Protein AF-A0A939SA54-F1 (afdb_monomer_lite)

InterPro domains:
  IPR012337 Ribonuclease H-like superfamily [SSF53098] (2-64)
  IPR019288 Predicted 3'-5' exonuclease, PolB-like [PF10108] (1-79)

pLDDT: mean 77.52, std 17.41, range [39.66, 96.75]

Organism: NCBI:txid2823807

Secondary structure (DSSP, 8-state):
--HHHHHHHTT-----TT--TTTHHHHHHTT-HHHHHHHHHHHHHHHHHHHHHHHHHTTSS-HHHHHHHHHHHHHHHHHSPPPP-------PPPP-

Foldseek 3Di:
DDLQVLCVVVVHPGADPPDDPVCLVVCVQVLVVLVVVVRVVRVVVSVVLSVLVVCVVVVVADPVNSVVVVVVVVVVVVPDDRDDRPPDPDNDPPDD

Radius of gyration: 16.98 Å; chains: 1; bounding box: 41×28×48 Å

Sequence (96 aa):
MKLDELSKILGFPGKPDEIHGGEVEQYFRAGRIKEIADYCETDVVNTYRVWLRYELFCGRLSRSSYEASEISLATFLAARPRLESTAESNELPKAV

Structure (mmCIF, N/CA/C/O backbone):
data_AF-A0A939SA54-F1
#
_entry.id   AF-A0A939SA54-F1
#
loop_
_atom_site.group_PDB
_atom_site.id
_atom_site.type_symbol
_atom_site.label_atom_id
_atom_site.label_alt_id
_atom_site.label_comp_id
_atom_site.label_asym_id
_atom_site.label_entity_id
_atom_site.label_seq_id
_atom_site.pdbx_PDB_ins_code
_atom_site.Cartn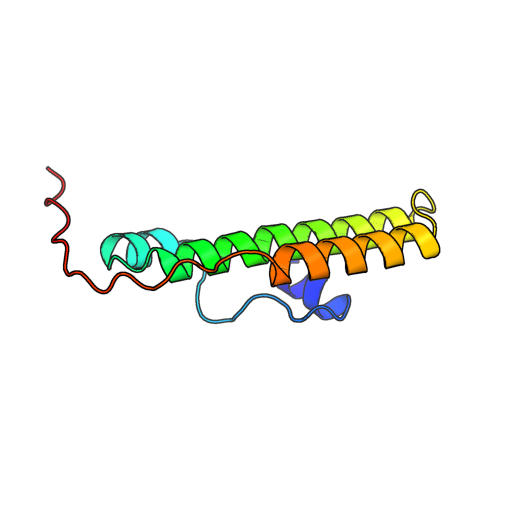_x
_atom_site.Cartn_y
_atom_site.Cartn_z
_atom_site.occupancy
_atom_site.B_iso_or_equiv
_atom_site.auth_seq_id
_atom_site.auth_comp_id
_atom_site.auth_asym_id
_atom_site.auth_atom_id
_atom_site.pdbx_PDB_model_num
ATOM 1 N N . MET A 1 1 ? -9.240 -15.661 -2.767 1.00 55.12 1 MET A N 1
ATOM 2 C CA . MET A 1 1 ? -7.902 -15.048 -2.774 1.00 55.12 1 MET A CA 1
ATOM 3 C C . MET A 1 1 ? -8.030 -13.638 -2.231 1.00 55.12 1 MET A C 1
ATOM 5 O O . MET A 1 1 ? -8.753 -12.841 -2.820 1.00 55.12 1 MET A O 1
ATOM 9 N N . LYS A 1 2 ? -7.448 -13.371 -1.063 1.00 68.69 2 LYS A N 1
ATOM 10 C CA . LYS A 1 2 ? -7.483 -12.060 -0.393 1.00 68.69 2 LYS A CA 1
ATOM 11 C C . LYS A 1 2 ? -6.330 -11.176 -0.881 1.00 68.69 2 LYS A C 1
ATOM 13 O O . LYS A 1 2 ? -5.327 -11.691 -1.366 1.00 68.69 2 LYS A O 1
ATOM 18 N N . LEU A 1 3 ? -6.459 -9.854 -0.722 1.00 64.62 3 LEU A N 1
ATOM 19 C CA . LEU A 1 3 ? -5.395 -8.901 -1.073 1.00 64.62 3 LEU A CA 1
ATOM 20 C C . LEU A 1 3 ? -4.074 -9.248 -0.368 1.00 64.62 3 LEU A C 1
ATOM 22 O O . LEU A 1 3 ? -3.033 -9.260 -1.008 1.00 64.62 3 LEU A O 1
ATOM 26 N N . ASP A 1 4 ? -4.143 -9.622 0.912 1.00 62.34 4 ASP A N 1
ATOM 27 C CA . ASP A 1 4 ? -2.979 -10.048 1.698 1.00 62.34 4 ASP A CA 1
ATOM 28 C C . ASP A 1 4 ? -2.260 -11.270 1.096 1.00 62.34 4 ASP A C 1
ATOM 30 O O . ASP A 1 4 ? -1.040 -11.269 0.953 1.00 62.34 4 ASP A O 1
ATOM 34 N N . GLU A 1 5 ? -3.014 -12.282 0.656 1.00 64.38 5 GLU A N 1
ATOM 35 C CA . GLU A 1 5 ? -2.447 -13.471 0.005 1.00 64.38 5 GLU A CA 1
ATOM 36 C C . GLU A 1 5 ? -1.751 -13.106 -1.310 1.00 64.38 5 GLU A C 1
ATOM 38 O O . GLU A 1 5 ? -0.641 -13.564 -1.573 1.00 64.38 5 GLU A O 1
ATOM 43 N N . LEU A 1 6 ? -2.369 -12.244 -2.124 1.00 68.69 6 LEU A N 1
ATOM 44 C CA . LEU A 1 6 ? -1.787 -11.790 -3.386 1.00 68.69 6 LEU A CA 1
ATOM 45 C C . LEU A 1 6 ? -0.522 -10.949 -3.156 1.00 68.69 6 LEU A C 1
ATOM 47 O O . LEU A 1 6 ? 0.474 -11.137 -3.851 1.00 68.69 6 LEU A O 1
ATOM 51 N N . SER A 1 7 ? -0.526 -10.062 -2.159 1.00 62.94 7 SER A N 1
ATOM 52 C CA . SER A 1 7 ? 0.639 -9.259 -1.781 1.00 62.94 7 SER A CA 1
ATOM 53 C C . SER A 1 7 ? 1.804 -10.131 -1.308 1.00 62.94 7 SER A C 1
ATOM 55 O O . SER A 1 7 ? 2.928 -9.928 -1.768 1.00 62.94 7 SER A O 1
ATOM 57 N N . LYS A 1 8 ? 1.537 -11.143 -0.472 1.00 65.19 8 LYS A N 1
ATOM 58 C CA . LYS A 1 8 ? 2.546 -12.104 0.003 1.00 65.19 8 LYS A CA 1
ATOM 59 C C . LYS A 1 8 ? 3.125 -12.941 -1.146 1.00 65.19 8 LYS A C 1
ATOM 61 O O . LYS A 1 8 ? 4.341 -13.093 -1.232 1.00 65.19 8 LYS A O 1
ATOM 66 N N . ILE A 1 9 ? 2.292 -13.408 -2.082 1.00 70.62 9 ILE A N 1
ATOM 67 C CA . ILE A 1 9 ? 2.739 -14.140 -3.287 1.00 70.62 9 ILE A CA 1
ATOM 68 C C . ILE A 1 9 ? 3.645 -13.274 -4.178 1.00 70.62 9 ILE A C 1
ATOM 70 O O . ILE A 1 9 ? 4.579 -13.780 -4.798 1.00 70.62 9 ILE A O 1
ATOM 74 N N . LEU A 1 10 ? 3.393 -11.966 -4.235 1.00 67.69 10 LEU A N 1
ATOM 75 C CA . LEU A 1 10 ? 4.177 -11.019 -5.030 1.00 67.69 10 LEU A CA 1
ATOM 76 C C . LEU A 1 10 ? 5.449 -10.513 -4.324 1.00 67.69 10 LEU A C 1
ATOM 78 O O . LEU A 1 10 ? 6.183 -9.721 -4.915 1.00 67.69 10 LEU A O 1
ATOM 82 N N . GLY A 1 11 ? 5.740 -10.986 -3.106 1.00 64.94 11 GLY A N 1
ATOM 83 C CA . GLY A 1 11 ? 6.933 -10.614 -2.337 1.00 64.94 11 GLY A CA 1
ATOM 84 C C . GLY A 1 11 ? 6.812 -9.290 -1.576 1.00 64.94 11 GLY A C 1
ATOM 85 O O . GLY A 1 11 ? 7.822 -8.738 -1.144 1.00 64.94 11 GLY A O 1
ATOM 86 N N . PHE A 1 12 ? 5.597 -8.766 -1.408 1.00 69.44 12 PHE A N 1
ATOM 87 C CA . PHE A 1 12 ? 5.338 -7.586 -0.585 1.00 69.44 12 PHE A CA 1
ATOM 88 C C . PHE A 1 12 ? 5.096 -7.992 0.878 1.00 69.44 12 PHE A C 1
ATOM 90 O O . PHE A 1 12 ? 4.619 -9.101 1.123 1.00 69.44 12 PHE A O 1
ATOM 97 N N . PRO A 1 13 ? 5.382 -7.108 1.857 1.00 56.00 13 PRO A N 1
ATOM 98 C CA . PRO A 1 13 ? 5.318 -7.432 3.289 1.00 56.00 13 PRO A CA 1
ATOM 99 C C . PRO A 1 13 ? 3.939 -7.891 3.801 1.00 56.00 13 PRO A C 1
ATOM 101 O O . PRO A 1 13 ? 3.852 -8.388 4.918 1.00 56.00 13 PRO A O 1
ATOM 104 N N . GLY A 1 14 ? 2.878 -7.788 2.995 1.00 56.25 14 GLY A N 1
ATOM 105 C CA . GLY A 1 14 ? 1.522 -8.180 3.381 1.00 56.25 14 GLY A CA 1
ATOM 106 C C . GLY A 1 14 ? 0.845 -7.130 4.261 1.00 56.25 14 GLY A C 1
ATOM 107 O O . GLY A 1 14 ? 1.299 -5.987 4.356 1.00 56.25 14 GLY A O 1
ATOM 108 N N . LYS A 1 15 ? -0.289 -7.498 4.855 1.00 55.03 15 LYS A N 1
ATOM 109 C CA . LYS A 1 15 ? -0.991 -6.703 5.869 1.00 55.03 15 LYS A CA 1
ATOM 110 C C . LYS A 1 15 ? -0.436 -7.033 7.264 1.00 55.03 15 LYS A C 1
ATOM 112 O O . LYS A 1 15 ? -0.172 -8.207 7.510 1.00 55.03 15 LYS A O 1
ATOM 117 N N . PRO A 1 16 ? -0.291 -6.062 8.186 1.00 55.50 16 PRO A N 1
ATOM 118 C CA . PRO A 1 16 ? -0.057 -6.380 9.590 1.00 55.50 16 PRO A CA 1
ATOM 119 C C . PRO A 1 16 ? -1.239 -7.197 10.129 1.00 55.50 16 PRO A C 1
ATOM 121 O O . PRO A 1 16 ? -2.398 -6.839 9.911 1.00 55.50 16 PRO A O 1
ATOM 124 N N . ASP A 1 17 ? -0.938 -8.302 10.809 1.00 56.88 17 ASP A N 1
ATOM 125 C CA . ASP A 1 17 ? -1.911 -9.312 11.255 1.00 56.88 17 ASP A CA 1
ATOM 126 C C . ASP A 1 17 ? -2.849 -8.826 12.392 1.00 56.88 17 ASP A C 1
ATOM 128 O O . ASP A 1 17 ? -3.696 -9.584 12.854 1.00 56.88 17 ASP A O 1
ATOM 132 N N . GLU A 1 18 ? -2.722 -7.576 12.856 1.00 59.22 18 GLU A N 1
ATOM 133 C CA . GLU A 1 18 ? -3.349 -7.070 14.094 1.00 59.22 18 GLU A CA 1
ATOM 134 C C . GLU A 1 18 ? -4.766 -6.483 13.939 1.00 59.22 18 GLU A C 1
ATOM 136 O O . GLU A 1 18 ? -5.482 -6.374 14.936 1.00 59.22 18 GLU A O 1
ATOM 141 N N . ILE A 1 19 ? -5.193 -6.098 12.726 1.00 66.06 19 ILE A N 1
ATOM 142 C CA . ILE A 1 19 ? -6.556 -5.595 12.470 1.00 66.06 19 ILE A CA 1
ATOM 143 C C . ILE A 1 19 ? -7.198 -6.334 11.301 1.00 66.06 19 ILE A C 1
ATOM 145 O O . ILE A 1 19 ? -6.676 -6.367 10.183 1.00 66.06 19 ILE A O 1
ATOM 149 N N . HIS A 1 20 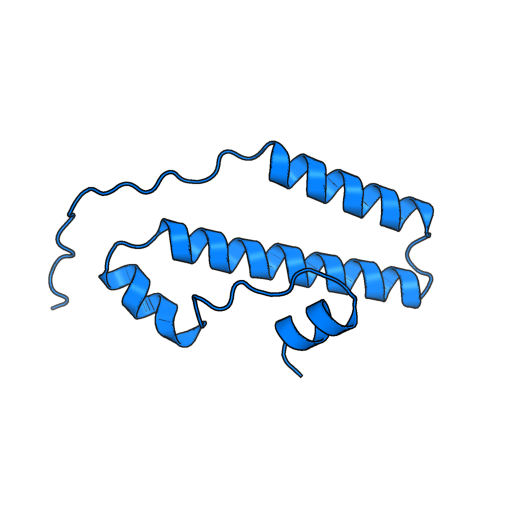? -8.402 -6.855 11.523 1.00 73.31 20 HIS A N 1
ATOM 150 C CA . HIS A 1 20 ? -9.289 -7.304 10.458 1.00 73.31 20 HIS A CA 1
ATOM 151 C C . HIS A 1 20 ? -10.395 -6.284 10.165 1.00 73.31 20 HIS A C 1
ATOM 153 O O . HIS A 1 20 ? -10.818 -5.519 11.025 1.00 73.31 20 HIS A O 1
ATOM 159 N N . GLY A 1 21 ? -10.914 -6.286 8.931 1.00 69.44 21 GLY A N 1
ATOM 160 C CA . GLY A 1 21 ? -11.906 -5.293 8.490 1.00 69.44 21 GLY A CA 1
ATOM 161 C C . GLY A 1 21 ? -13.209 -5.309 9.301 1.00 69.44 21 GLY A C 1
ATOM 162 O O . GLY A 1 21 ? -13.886 -4.292 9.384 1.00 69.44 21 GLY A O 1
ATOM 163 N N . GLY A 1 22 ? -13.534 -6.437 9.943 1.00 77.94 22 GLY A N 1
ATOM 164 C CA . GLY A 1 22 ? -14.673 -6.549 10.861 1.00 77.94 22 GLY A CA 1
ATOM 165 C C . GLY A 1 22 ? -14.437 -5.935 12.245 1.00 77.94 22 GLY A C 1
ATOM 166 O O . GLY A 1 22 ? -15.391 -5.728 12.982 1.00 77.94 22 GLY A O 1
ATOM 167 N N . GLU A 1 23 ? -13.192 -5.619 12.601 1.00 80.38 23 GLU A N 1
ATOM 168 C CA . GLU A 1 23 ? -12.830 -5.084 13.917 1.00 80.38 23 GLU A CA 1
ATOM 169 C C . GLU A 1 23 ? -12.777 -3.553 13.934 1.00 80.38 23 GLU A C 1
ATOM 171 O O . GLU A 1 23 ? -12.697 -2.954 15.004 1.00 80.38 23 GLU A O 1
ATOM 176 N N . VAL A 1 24 ? -12.877 -2.895 12.773 1.00 83.75 24 VAL A N 1
ATOM 177 C CA . VAL A 1 24 ? -12.783 -1.429 12.643 1.00 83.75 24 VAL A CA 1
ATOM 178 C C . VAL A 1 24 ? -13.765 -0.710 13.571 1.00 83.75 24 VAL A C 1
ATOM 180 O O . VAL A 1 24 ? -13.393 0.273 14.209 1.00 83.75 24 VAL A O 1
ATOM 183 N N . GLU A 1 25 ? -14.992 -1.220 13.712 1.00 83.69 25 GLU A N 1
ATOM 184 C CA . GLU A 1 25 ? -15.980 -0.642 14.629 1.00 83.69 25 GLU A CA 1
ATOM 185 C C . GLU A 1 25 ? -15.530 -0.734 16.098 1.00 83.69 25 GLU A C 1
ATOM 187 O O . GLU A 1 25 ? -15.670 0.232 16.848 1.00 83.69 25 GLU A O 1
ATOM 192 N N . GLN A 1 26 ? -14.940 -1.861 16.510 1.00 86.50 26 GLN A N 1
ATOM 193 C CA . GLN A 1 26 ? -14.425 -2.049 17.871 1.00 86.50 26 GLN A CA 1
ATOM 194 C C . GLN A 1 26 ? -13.271 -1.078 18.154 1.00 86.50 26 GLN A C 1
ATOM 196 O O . GLN A 1 26 ? -13.229 -0.456 19.214 1.00 86.50 26 GLN A O 1
ATOM 201 N N . TYR A 1 27 ? -12.360 -0.912 17.190 1.00 84.19 27 TYR A N 1
ATOM 202 C CA . TYR A 1 27 ? -11.214 -0.016 17.312 1.00 84.19 27 TYR A CA 1
ATOM 203 C C . TYR A 1 27 ? -11.677 1.444 17.365 1.00 84.19 27 TYR A C 1
ATOM 205 O O . TYR A 1 27 ? -11.159 2.223 18.163 1.00 84.19 27 TYR A O 1
ATOM 213 N N . PHE A 1 28 ? -12.711 1.797 16.595 1.00 85.50 28 PHE A N 1
ATOM 214 C CA . PHE A 1 28 ? -13.297 3.134 16.613 1.00 85.50 28 PHE A CA 1
ATOM 215 C C . PHE A 1 28 ? -13.935 3.431 17.970 1.00 85.50 28 PHE A C 1
ATOM 217 O O . PHE A 1 28 ? -13.656 4.467 18.572 1.00 85.50 28 PHE A O 1
ATOM 224 N N . ARG A 1 29 ? -14.721 2.484 18.502 1.00 87.56 29 ARG A N 1
ATOM 225 C CA . ARG A 1 29 ? -15.319 2.589 19.842 1.00 87.56 29 ARG A CA 1
ATOM 226 C C . ARG A 1 29 ? -14.276 2.652 20.9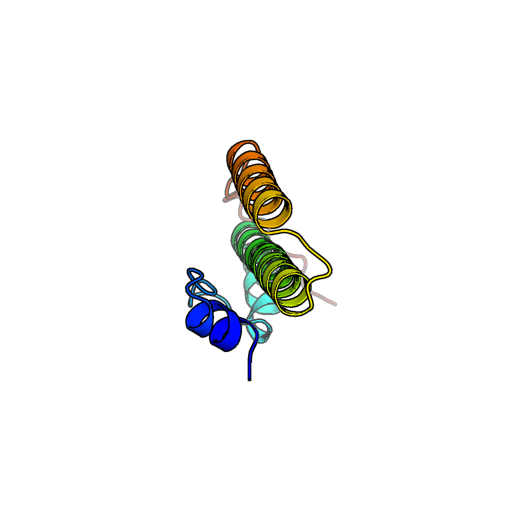62 1.00 87.56 29 ARG A C 1
ATOM 228 O O . ARG A 1 29 ? -14.550 3.224 22.009 1.00 87.56 29 ARG A O 1
ATOM 235 N N . ALA A 1 30 ? -13.091 2.091 20.746 1.00 87.75 30 ALA A N 1
ATOM 236 C CA . ALA A 1 30 ? -11.973 2.143 21.683 1.00 87.75 30 ALA A CA 1
ATOM 237 C C . ALA A 1 30 ? -11.083 3.396 21.525 1.00 87.75 30 ALA A C 1
ATOM 239 O O . ALA A 1 30 ? -10.059 3.489 22.196 1.00 87.75 30 ALA A O 1
ATOM 240 N N . GLY A 1 31 ? -11.420 4.335 20.630 1.00 87.19 31 GLY A N 1
ATOM 241 C CA . GLY A 1 31 ? -10.605 5.530 20.362 1.00 87.19 31 GLY A CA 1
ATOM 242 C C . GLY A 1 31 ? -9.290 5.250 19.619 1.00 87.19 31 GLY A C 1
ATOM 243 O O . GLY A 1 31 ? -8.456 6.140 19.472 1.00 87.19 31 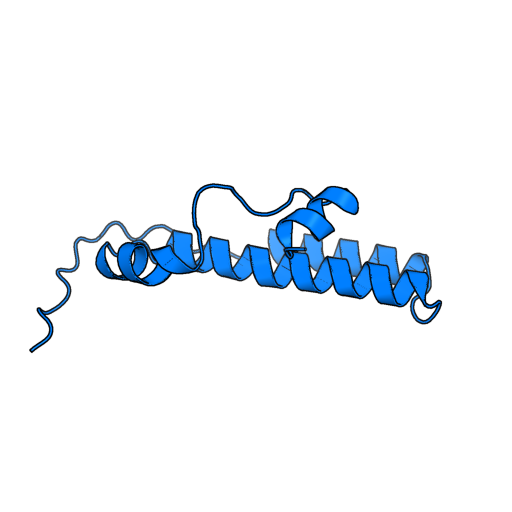GLY A O 1
ATOM 244 N N . ARG A 1 32 ? -9.103 4.029 19.105 1.00 85.25 32 ARG A N 1
ATOM 245 C CA . ARG A 1 32 ? -7.882 3.545 18.437 1.00 85.25 32 ARG A CA 1
ATOM 246 C C . ARG A 1 32 ? -7.841 3.962 16.963 1.00 85.25 32 ARG A C 1
ATOM 248 O O . ARG A 1 32 ? -7.782 3.138 16.052 1.00 85.25 32 ARG A O 1
ATOM 255 N N . ILE A 1 33 ? -7.961 5.268 16.721 1.00 87.12 33 ILE A N 1
ATOM 256 C CA . ILE A 1 33 ? -8.091 5.849 15.373 1.00 87.12 33 ILE A CA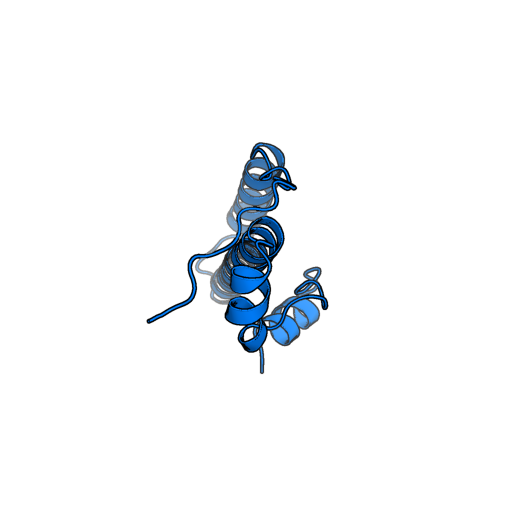 1
ATOM 257 C C . ILE A 1 33 ? -6.797 5.710 14.572 1.00 87.12 33 ILE A C 1
ATOM 259 O O . ILE A 1 33 ? -6.843 5.495 13.360 1.00 87.12 33 ILE A O 1
ATOM 263 N N . LYS A 1 34 ? -5.645 5.799 15.243 1.00 84.81 34 LYS A N 1
ATOM 264 C CA . LYS A 1 34 ? -4.340 5.648 14.600 1.00 84.81 34 LYS A CA 1
ATOM 265 C C . LYS A 1 34 ? -4.218 4.274 13.942 1.00 84.81 34 LYS A C 1
ATOM 267 O O . LYS A 1 34 ? -3.821 4.186 12.787 1.00 84.81 34 LYS A O 1
ATOM 272 N N . GLU A 1 35 ? -4.591 3.217 14.648 1.00 84.50 35 GLU A N 1
ATOM 273 C CA . GLU A 1 35 ? -4.454 1.856 14.143 1.00 84.50 35 GLU A CA 1
ATOM 274 C C . GLU A 1 35 ? -5.409 1.583 12.972 1.00 84.50 35 GLU A C 1
ATOM 276 O O . GLU A 1 35 ? -5.028 0.920 12.010 1.00 84.50 35 GLU A O 1
ATOM 281 N N . ILE A 1 36 ? -6.611 2.173 12.984 1.00 85.62 36 ILE A N 1
ATOM 282 C CA . ILE A 1 36 ? -7.518 2.141 11.822 1.00 85.62 36 ILE A CA 1
ATOM 283 C C . ILE A 1 36 ? -6.887 2.865 10.626 1.00 85.62 36 ILE A C 1
ATOM 285 O O . ILE A 1 36 ? -6.953 2.371 9.500 1.00 85.62 36 ILE A O 1
ATOM 289 N N . ALA A 1 37 ? -6.271 4.029 10.848 1.00 85.88 37 ALA A N 1
ATOM 290 C CA . ALA A 1 37 ? -5.614 4.786 9.788 1.00 85.88 37 ALA A CA 1
ATOM 291 C C . ALA A 1 37 ? -4.420 4.020 9.188 1.00 85.88 37 ALA A C 1
ATOM 293 O O . ALA A 1 37 ? -4.331 3.914 7.965 1.00 85.88 37 ALA A O 1
ATOM 294 N N . ASP A 1 38 ? -3.565 3.426 10.026 1.00 84.56 38 ASP A N 1
ATOM 295 C CA . ASP A 1 38 ? -2.428 2.597 9.597 1.00 84.56 38 ASP A CA 1
ATOM 296 C C . ASP A 1 38 ? -2.904 1.359 8.799 1.00 84.56 38 ASP A C 1
ATOM 298 O O . ASP A 1 38 ? -2.303 0.971 7.788 1.00 84.56 38 ASP A O 1
ATOM 302 N N . TYR A 1 39 ? -4.022 0.751 9.214 1.00 83.38 39 TYR A N 1
ATOM 303 C CA . TYR A 1 39 ? -4.650 -0.367 8.508 1.00 83.38 39 TYR A CA 1
ATOM 304 C C . TYR A 1 39 ? -5.140 0.031 7.109 1.00 83.38 39 TYR A C 1
ATOM 306 O O . TYR A 1 39 ? -4.798 -0.623 6.118 1.00 83.38 39 TYR A O 1
ATOM 314 N N . CYS A 1 40 ? -5.910 1.120 7.018 1.00 84.69 40 CYS A N 1
ATOM 315 C CA . CYS A 1 40 ? -6.425 1.638 5.751 1.00 84.69 40 CYS A CA 1
ATOM 316 C C . CYS A 1 40 ? -5.292 2.074 4.811 1.00 84.69 40 CYS A C 1
ATOM 318 O O . CYS A 1 40 ? -5.366 1.840 3.605 1.00 84.69 40 CYS A O 1
ATOM 320 N N . GLU A 1 41 ? -4.224 2.671 5.345 1.00 86.88 41 GLU A N 1
ATOM 321 C CA . GLU A 1 41 ? -3.040 3.027 4.560 1.00 86.88 41 GLU A CA 1
ATOM 322 C C . GLU A 1 41 ? -2.394 1.782 3.950 1.00 86.88 41 GLU A C 1
ATOM 324 O O . GLU A 1 41 ? -2.109 1.754 2.750 1.00 86.88 41 GLU A O 1
ATOM 329 N N . THR A 1 42 ? -2.233 0.721 4.743 1.00 84.44 42 THR A N 1
ATOM 330 C CA . THR A 1 42 ? -1.652 -0.531 4.253 1.00 84.44 42 THR A CA 1
ATOM 331 C C . THR A 1 42 ? -2.467 -1.128 3.099 1.00 84.44 42 THR A C 1
ATOM 333 O O . THR A 1 42 ? -1.888 -1.618 2.128 1.00 84.44 42 THR A O 1
ATOM 336 N N . ASP A 1 43 ? -3.801 -1.047 3.148 1.00 86.31 43 ASP A N 1
ATOM 337 C CA . ASP A 1 43 ? -4.670 -1.491 2.050 1.00 86.31 43 ASP A CA 1
ATOM 338 C C . ASP A 1 43 ? -4.456 -0.710 0.757 1.00 86.31 43 ASP A C 1
ATOM 340 O O . ASP A 1 43 ? -4.359 -1.302 -0.324 1.00 86.31 43 ASP A O 1
ATOM 344 N N . VAL A 1 44 ? -4.363 0.615 0.857 1.00 89.94 44 VAL A N 1
ATOM 345 C CA . VAL A 1 44 ? -4.142 1.488 -0.301 1.00 89.94 44 VAL A CA 1
ATOM 346 C C . VAL A 1 44 ? -2.778 1.200 -0.924 1.00 89.94 44 VAL A C 1
ATOM 348 O O . VAL A 1 44 ? -2.685 0.994 -2.137 1.00 89.94 44 VAL A O 1
ATOM 351 N N . VAL A 1 45 ? -1.730 1.111 -0.101 1.00 90.19 45 VAL A N 1
ATOM 352 C CA . VAL A 1 45 ? -0.363 0.816 -0.553 1.00 90.19 45 VAL A CA 1
ATOM 353 C C . VAL A 1 45 ? -0.296 -0.549 -1.238 1.00 90.19 45 VAL A C 1
ATOM 355 O O . VAL A 1 45 ? 0.243 -0.664 -2.341 1.00 90.19 45 VAL A O 1
ATOM 358 N N . ASN A 1 46 ? -0.874 -1.586 -0.629 1.00 85.75 46 ASN A N 1
ATOM 359 C CA . ASN A 1 46 ? -0.853 -2.935 -1.191 1.00 85.75 46 ASN A CA 1
ATOM 360 C C . ASN A 1 46 ? -1.658 -3.030 -2.492 1.00 85.75 46 ASN A C 1
ATOM 362 O O . ASN A 1 46 ? -1.196 -3.649 -3.451 1.00 85.75 46 ASN A O 1
ATOM 366 N N . THR A 1 47 ? -2.818 -2.373 -2.564 1.00 90.44 47 THR A N 1
ATOM 367 C CA . THR A 1 47 ? -3.632 -2.320 -3.788 1.00 90.44 47 THR A CA 1
ATOM 368 C C . THR A 1 47 ? -2.869 -1.653 -4.929 1.00 90.44 47 THR A C 1
ATOM 370 O O . THR A 1 47 ? -2.840 -2.174 -6.045 1.00 90.44 47 THR A O 1
ATOM 373 N N . TYR A 1 48 ? -2.194 -0.536 -4.652 1.00 93.12 48 TYR A N 1
ATOM 374 C CA . TYR A 1 48 ? -1.397 0.170 -5.650 1.00 93.12 48 TYR A CA 1
ATOM 375 C C . TYR A 1 48 ? -0.225 -0.675 -6.169 1.00 93.12 48 TYR A C 1
ATOM 377 O O . TYR A 1 48 ? -0.030 -0.780 -7.379 1.00 93.12 48 TYR A O 1
ATOM 385 N N . ARG A 1 49 ? 0.507 -1.358 -5.281 1.00 91.94 49 ARG A N 1
ATOM 386 C CA . ARG A 1 49 ? 1.608 -2.260 -5.663 1.00 91.94 49 ARG A CA 1
ATOM 387 C C . ARG A 1 49 ? 1.153 -3.431 -6.529 1.00 91.94 49 ARG A C 1
ATOM 389 O O . ARG A 1 49 ? 1.803 -3.769 -7.519 1.00 91.94 49 ARG A O 1
ATOM 396 N N . VAL A 1 50 ? 0.013 -4.036 -6.187 1.00 90.50 50 VAL A N 1
ATOM 397 C CA . VAL A 1 50 ? -0.614 -5.083 -7.008 1.00 90.50 50 VAL A CA 1
ATOM 398 C C . VAL A 1 50 ? -0.948 -4.542 -8.398 1.00 90.50 50 VAL A C 1
ATOM 400 O O . VAL A 1 50 ? -0.640 -5.192 -9.398 1.00 90.50 50 VAL A O 1
ATOM 403 N N . TRP A 1 51 ? -1.525 -3.341 -8.474 1.00 94.25 51 TRP A N 1
ATOM 404 C CA . TRP A 1 51 ? -1.844 -2.698 -9.745 1.00 94.25 51 TRP A CA 1
ATOM 405 C C . TRP A 1 51 ? -0.591 -2.410 -10.587 1.00 94.25 51 TRP A C 1
ATOM 407 O O . TRP A 1 51 ? -0.559 -2.771 -11.761 1.00 94.25 51 TRP A O 1
ATOM 417 N N . LEU A 1 52 ? 0.479 -1.870 -9.995 1.00 94.12 52 LEU A N 1
ATOM 418 C CA . LEU A 1 52 ? 1.756 -1.654 -10.690 1.00 94.12 52 LEU A CA 1
ATOM 419 C C . LEU A 1 52 ? 2.316 -2.952 -11.279 1.00 94.12 52 LEU A C 1
ATOM 421 O O . LEU A 1 52 ? 2.777 -2.986 -12.423 1.00 94.12 52 LEU A O 1
ATOM 425 N N . ARG A 1 53 ? 2.255 -4.042 -10.509 1.00 91.69 53 ARG A N 1
ATOM 426 C CA . ARG A 1 53 ? 2.719 -5.356 -10.958 1.00 91.69 53 ARG A CA 1
ATOM 427 C C . ARG A 1 53 ? 1.866 -5.904 -12.102 1.00 91.69 53 ARG A C 1
ATOM 429 O O . ARG A 1 53 ? 2.416 -6.496 -13.031 1.00 91.69 53 ARG A O 1
ATOM 436 N N . TYR A 1 54 ? 0.555 -5.683 -12.052 1.00 93.56 54 TYR A N 1
ATOM 437 C CA . TYR A 1 54 ? -0.374 -6.044 -13.119 1.00 93.56 54 TYR A CA 1
ATOM 438 C C . TYR A 1 54 ? -0.104 -5.257 -14.410 1.00 93.56 54 TYR A C 1
ATOM 440 O O . TYR A 1 54 ? 0.009 -5.855 -15.478 1.00 93.56 54 TYR A O 1
ATOM 448 N N . GLU A 1 55 ? 0.086 -3.940 -14.328 1.00 95.94 55 GLU A N 1
ATOM 449 C CA . GLU A 1 55 ? 0.399 -3.104 -15.495 1.00 95.94 55 GLU A CA 1
ATOM 450 C C . GLU A 1 55 ? 1.750 -3.465 -16.129 1.00 95.94 55 GLU A C 1
ATOM 452 O O . GLU A 1 55 ? 1.870 -3.495 -17.358 1.00 95.94 55 GLU A O 1
ATOM 457 N N . LEU A 1 56 ? 2.750 -3.800 -15.303 1.00 94.31 56 LEU A N 1
ATOM 458 C CA . LEU A 1 56 ? 4.038 -4.318 -15.765 1.00 94.31 56 LEU A CA 1
ATOM 459 C C . LEU A 1 56 ? 3.871 -5.660 -16.488 1.00 94.31 56 LEU A C 1
ATOM 461 O O . LEU A 1 56 ? 4.440 -5.859 -17.558 1.00 94.31 56 LEU A O 1
ATOM 465 N N . PHE A 1 57 ? 3.078 -6.577 -15.926 1.00 93.12 57 PHE A N 1
ATOM 466 C CA . PHE A 1 57 ? 2.807 -7.878 -16.540 1.00 93.12 57 PHE A CA 1
ATOM 467 C C . PHE A 1 57 ? 2.070 -7.745 -17.879 1.00 93.12 57 PHE A C 1
ATOM 469 O O . PHE A 1 57 ? 2.390 -8.445 -18.835 1.00 93.12 57 PHE A O 1
ATOM 476 N N . CYS A 1 58 ? 1.129 -6.807 -17.980 1.00 96.50 58 CYS A N 1
ATOM 477 C CA . CYS A 1 58 ? 0.435 -6.504 -19.228 1.00 96.50 58 CYS A CA 1
ATOM 478 C C . CYS A 1 58 ? 1.288 -5.730 -20.249 1.00 96.50 58 CYS A C 1
ATOM 480 O O . CYS A 1 58 ? 0.794 -5.442 -21.337 1.00 96.50 58 CYS A O 1
ATOM 482 N N . GLY A 1 59 ? 2.524 -5.345 -19.910 1.00 94.12 59 GLY A N 1
ATOM 483 C CA . GLY A 1 59 ? 3.405 -4.559 -20.777 1.00 94.12 59 GLY A CA 1
ATOM 484 C C . GLY A 1 59 ? 2.966 -3.104 -20.985 1.00 94.12 59 GLY A C 1
ATOM 485 O O . GLY A 1 59 ? 3.538 -2.415 -21.825 1.00 94.12 59 GLY A O 1
ATOM 486 N N . ARG A 1 60 ? 1.966 -2.624 -20.232 1.00 96.69 60 ARG A N 1
ATOM 487 C CA . ARG A 1 60 ? 1.516 -1.219 -20.251 1.00 96.69 60 ARG A CA 1
ATOM 488 C C . ARG A 1 60 ? 2.433 -0.312 -19.436 1.00 96.69 60 ARG A C 1
ATOM 490 O O . ARG A 1 60 ? 2.517 0.882 -19.710 1.00 96.69 60 ARG A O 1
ATOM 497 N N . LEU A 1 61 ? 3.148 -0.888 -18.472 1.00 96.44 61 LEU A N 1
ATOM 498 C CA . LEU A 1 61 ? 4.173 -0.212 -17.691 1.00 96.44 61 LEU A CA 1
ATOM 499 C C . LEU A 1 61 ? 5.551 -0.773 -18.047 1.00 96.44 61 LEU A C 1
ATOM 501 O O . LEU A 1 61 ? 5.763 -1.985 -18.041 1.00 96.44 61 LEU A O 1
ATOM 505 N N . SER A 1 62 ? 6.503 0.112 -18.344 1.00 96.75 62 SER A N 1
ATOM 506 C CA . SER A 1 62 ? 7.897 -0.294 -18.527 1.00 96.75 62 SER A CA 1
ATOM 507 C C . SER A 1 62 ? 8.538 -0.658 -17.182 1.00 96.75 62 SER A C 1
ATOM 509 O O . SER A 1 62 ? 8.099 -0.196 -16.127 1.00 96.75 62 SER A O 1
ATOM 511 N N . ARG A 1 63 ? 9.617 -1.451 -17.202 1.00 94.44 63 ARG A N 1
ATOM 512 C CA . ARG A 1 63 ? 10.358 -1.787 -15.976 1.00 94.44 63 ARG A CA 1
ATOM 513 C C . ARG A 1 63 ? 10.911 -0.544 -15.268 1.00 94.44 63 ARG A C 1
ATOM 515 O O . ARG A 1 63 ? 10.790 -0.454 -14.053 1.00 94.44 63 ARG A O 1
ATOM 522 N N . SER A 1 64 ? 11.450 0.423 -16.010 1.00 96.62 64 SER A N 1
ATOM 523 C CA . SER A 1 64 ? 11.965 1.668 -15.426 1.00 96.62 64 SER A CA 1
ATOM 524 C C . SER A 1 64 ? 10.850 2.524 -14.823 1.00 96.62 64 SER A C 1
ATOM 526 O O . SER A 1 64 ? 11.024 3.083 -13.745 1.00 96.62 64 SER A O 1
ATOM 528 N N . SER A 1 65 ? 9.681 2.590 -15.471 1.00 96.56 65 SER A N 1
ATOM 529 C CA . SER A 1 65 ? 8.506 3.276 -14.918 1.00 96.56 65 SER A CA 1
ATOM 530 C C . SER A 1 65 ? 8.004 2.599 -13.643 1.00 96.56 65 SER A C 1
ATOM 532 O O . SER A 1 65 ? 7.693 3.291 -12.683 1.00 96.56 65 SER A O 1
ATOM 534 N N . TYR A 1 66 ? 7.975 1.265 -13.609 1.00 96.31 66 TYR A N 1
ATOM 535 C CA . TYR A 1 66 ? 7.631 0.495 -12.412 1.00 96.31 66 TYR A CA 1
ATOM 536 C C . TYR A 1 66 ? 8.570 0.809 -11.239 1.00 96.31 66 TYR A C 1
ATOM 538 O O . TYR A 1 66 ? 8.107 1.132 -10.147 1.00 96.31 66 TYR A O 1
ATOM 546 N N . GLU A 1 67 ? 9.884 0.769 -11.468 1.00 95.31 67 GLU A N 1
ATOM 547 C CA . GLU A 1 67 ? 10.889 1.069 -10.440 1.00 95.31 67 GLU A CA 1
ATOM 548 C C . GLU A 1 67 ? 10.776 2.519 -9.947 1.00 95.31 67 GLU A C 1
ATOM 550 O O . GLU A 1 67 ? 10.804 2.769 -8.742 1.00 95.31 67 GLU A O 1
ATOM 555 N N . ALA A 1 68 ? 10.564 3.474 -10.858 1.00 96.56 68 ALA A N 1
ATOM 556 C CA . ALA A 1 68 ? 10.336 4.872 -10.502 1.00 96.56 68 ALA A CA 1
ATOM 557 C C . ALA A 1 68 ? 9.059 5.064 -9.663 1.00 96.56 68 ALA A C 1
ATOM 559 O O . ALA A 1 68 ? 9.069 5.841 -8.706 1.00 96.56 68 ALA A O 1
ATOM 560 N N . SER A 1 69 ? 7.975 4.348 -9.981 1.00 96.31 69 SER A N 1
ATOM 561 C CA . SER A 1 69 ? 6.734 4.372 -9.200 1.00 96.31 69 SER A CA 1
ATOM 562 C C . SER A 1 69 ? 6.917 3.797 -7.793 1.00 96.31 69 SER A C 1
ATOM 564 O O . SER A 1 69 ? 6.445 4.407 -6.835 1.00 96.31 69 SER A O 1
ATOM 566 N N . GLU A 1 70 ? 7.650 2.688 -7.636 1.00 94.69 70 GLU A N 1
ATOM 567 C CA . GLU A 1 70 ? 7.972 2.131 -6.311 1.00 94.69 70 GLU A CA 1
ATOM 568 C C . GLU A 1 70 ? 8.819 3.100 -5.472 1.00 94.69 70 GLU A C 1
ATOM 570 O O . GLU A 1 70 ? 8.546 3.292 -4.285 1.00 94.69 70 GLU A O 1
ATOM 575 N N . ILE A 1 71 ? 9.814 3.756 -6.082 1.00 95.12 71 ILE A N 1
ATOM 576 C CA . ILE A 1 71 ? 10.634 4.770 -5.404 1.00 95.12 71 ILE A CA 1
ATOM 577 C C . ILE A 1 71 ? 9.765 5.955 -4.976 1.00 95.12 71 ILE A C 1
ATOM 579 O O . ILE A 1 71 ? 9.828 6.372 -3.823 1.00 95.12 71 ILE A O 1
ATOM 583 N N . SER A 1 72 ? 8.921 6.470 -5.874 1.00 95.25 72 SER A N 1
ATOM 584 C CA . SER A 1 72 ? 8.027 7.594 -5.578 1.00 95.25 72 SER A CA 1
ATOM 585 C C . SER A 1 72 ? 7.076 7.277 -4.422 1.00 95.25 72 SER A C 1
ATOM 587 O O . SER A 1 72 ? 6.913 8.102 -3.521 1.00 95.25 72 SER A O 1
ATOM 589 N N . LEU A 1 73 ? 6.514 6.065 -4.397 1.00 93.06 73 LEU A N 1
ATOM 590 C CA . LEU A 1 73 ? 5.674 5.584 -3.304 1.00 93.06 73 LEU A CA 1
ATOM 591 C C . LEU A 1 73 ? 6.447 5.515 -1.981 1.00 93.06 73 LEU A C 1
ATOM 593 O O . LEU A 1 73 ? 5.962 6.001 -0.961 1.00 93.06 73 LEU A O 1
ATOM 597 N N . ALA A 1 74 ? 7.655 4.947 -1.988 1.00 90.75 74 ALA A N 1
ATOM 598 C CA . ALA A 1 74 ? 8.492 4.857 -0.794 1.00 90.75 74 ALA A CA 1
ATOM 599 C C . ALA A 1 74 ? 8.876 6.246 -0.257 1.00 90.75 74 ALA A C 1
ATOM 601 O O . ALA A 1 74 ? 8.792 6.486 0.947 1.00 90.75 74 ALA A O 1
ATOM 602 N N . THR A 1 75 ? 9.237 7.182 -1.141 1.00 93.62 75 THR A N 1
ATOM 603 C CA . THR A 1 75 ? 9.524 8.576 -0.776 1.00 93.62 75 THR A CA 1
ATOM 604 C C . THR A 1 75 ? 8.299 9.263 -0.183 1.00 93.62 75 THR A C 1
ATOM 606 O O . THR A 1 75 ? 8.419 9.933 0.841 1.00 93.62 75 THR A O 1
ATOM 609 N N . PHE A 1 76 ? 7.122 9.076 -0.785 1.00 91.38 76 PHE A N 1
ATOM 610 C CA . PHE A 1 76 ? 5.875 9.629 -0.267 1.00 91.38 76 PHE A CA 1
ATOM 611 C C . PHE A 1 76 ? 5.598 9.126 1.152 1.00 91.38 76 PHE A C 1
ATOM 613 O O . PHE A 1 76 ? 5.419 9.940 2.053 1.00 91.38 76 PHE A O 1
ATOM 620 N N . LEU A 1 77 ? 5.643 7.808 1.371 1.00 89.38 77 LEU A N 1
ATOM 621 C CA . LEU A 1 77 ? 5.399 7.203 2.684 1.00 89.38 77 LEU A CA 1
ATOM 622 C C . LEU A 1 77 ? 6.422 7.648 3.739 1.00 89.38 77 LEU A C 1
ATOM 624 O O . LEU A 1 77 ? 6.050 7.870 4.887 1.00 89.38 77 LEU A O 1
ATOM 628 N N . ALA A 1 78 ? 7.693 7.819 3.363 1.00 87.94 78 ALA A N 1
ATOM 629 C CA . ALA A 1 78 ? 8.741 8.282 4.273 1.00 87.94 78 ALA A CA 1
ATOM 630 C C . ALA A 1 78 ? 8.597 9.764 4.663 1.00 87.94 78 ALA A C 1
ATOM 632 O O . ALA A 1 78 ? 8.965 10.147 5.770 1.00 87.94 78 ALA A O 1
ATOM 633 N N . ALA A 1 79 ? 8.071 10.601 3.765 1.00 87.88 79 ALA A N 1
ATOM 634 C CA . ALA A 1 79 ? 7.884 12.029 4.008 1.00 87.88 79 ALA A CA 1
ATOM 635 C C . ALA A 1 79 ? 6.602 12.355 4.794 1.00 87.88 79 ALA A C 1
ATOM 637 O O . ALA A 1 79 ? 6.429 13.491 5.243 1.00 87.88 79 ALA A O 1
ATOM 638 N N . ARG A 1 80 ? 5.676 11.397 4.942 1.00 80.00 80 ARG A N 1
ATOM 639 C CA . ARG A 1 80 ? 4.407 11.646 5.629 1.00 80.00 80 ARG A CA 1
ATOM 640 C C . ARG A 1 80 ? 4.564 11.605 7.152 1.00 80.00 80 ARG A C 1
ATOM 642 O O . ARG A 1 80 ? 5.091 10.629 7.685 1.00 80.00 80 ARG A O 1
ATOM 649 N N . PRO A 1 81 ? 4.022 12.598 7.878 1.00 74.00 81 PRO A N 1
ATOM 650 C CA . PRO A 1 81 ? 3.874 12.489 9.322 1.00 74.00 81 PRO A CA 1
ATOM 651 C C . PRO A 1 81 ? 2.836 11.404 9.636 1.00 74.00 81 PRO A C 1
ATOM 653 O O . PRO A 1 81 ? 1.697 11.474 9.166 1.00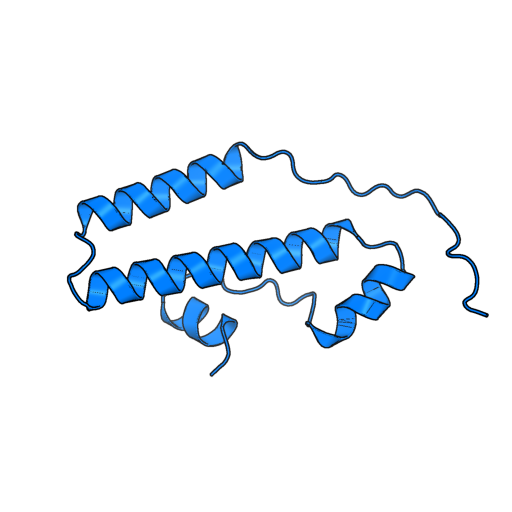 74.00 81 PRO A O 1
ATOM 656 N N . ARG A 1 82 ? 3.229 10.388 10.414 1.00 69.62 82 ARG A N 1
ATOM 657 C CA . ARG A 1 82 ? 2.287 9.402 10.959 1.00 69.62 82 ARG A CA 1
ATOM 658 C C . ARG A 1 82 ? 1.460 10.075 12.047 1.00 69.62 82 ARG A C 1
ATOM 660 O O . ARG A 1 82 ? 2.003 10.847 12.833 1.00 69.62 82 ARG A O 1
ATOM 667 N N . LEU A 1 83 ? 0.161 9.785 12.087 1.00 63.16 83 LEU A N 1
ATOM 668 C CA . LEU A 1 83 ? -0.701 10.265 13.165 1.00 63.16 83 LEU A CA 1
ATOM 669 C C . LEU A 1 83 ? -0.131 9.764 14.495 1.00 63.16 83 LEU A C 1
ATOM 671 O O . LEU A 1 83 ? 0.064 8.559 14.660 1.00 63.16 83 LEU A O 1
ATOM 675 N N . GLU A 1 84 ? 0.174 10.668 15.421 1.00 54.59 84 GLU A N 1
ATOM 676 C CA . GLU A 1 84 ? 0.519 10.259 16.777 1.00 54.59 84 GLU A CA 1
ATOM 677 C C . GLU A 1 84 ? -0.736 9.740 17.480 1.00 54.59 84 GLU A C 1
ATOM 679 O O . GLU A 1 84 ? -1.844 10.232 17.266 1.00 54.59 84 GLU A O 1
ATOM 684 N N . SER A 1 85 ? -0.567 8.699 18.295 1.00 46.59 85 SER A N 1
ATOM 685 C CA . SER A 1 85 ? -1.641 8.161 19.124 1.00 46.59 85 SER A CA 1
ATOM 686 C C . SER A 1 85 ? -2.010 9.220 20.161 1.00 46.59 85 SER A C 1
ATOM 688 O O . SER A 1 85 ? -1.336 9.348 21.183 1.00 46.59 85 SER A O 1
ATOM 690 N N . THR A 1 86 ? -3.085 9.969 19.921 1.00 44.72 86 THR A N 1
ATOM 691 C CA . THR A 1 86 ? -3.726 10.782 20.954 1.00 44.72 86 THR A CA 1
ATOM 692 C C . THR A 1 86 ? -4.352 9.838 21.973 1.00 44.72 86 THR A C 1
ATOM 694 O O . THR A 1 86 ? -5.496 9.412 21.831 1.00 44.72 86 THR A O 1
ATOM 697 N N . ALA A 1 87 ? -3.575 9.482 22.995 1.00 44.75 87 ALA A N 1
ATOM 698 C CA . ALA A 1 87 ? -4.064 8.864 24.216 1.00 44.75 87 ALA A CA 1
ATOM 699 C C . ALA A 1 87 ? -4.776 9.934 25.060 1.00 44.75 87 ALA A C 1
ATOM 701 O O . ALA A 1 87 ? -4.311 10.306 26.131 1.00 44.75 87 ALA A O 1
ATOM 702 N N . GLU A 1 88 ? -5.888 10.468 24.558 1.00 41.81 88 GLU A N 1
ATOM 703 C CA . GLU A 1 88 ? -6.838 11.202 25.385 1.00 41.81 88 GLU A CA 1
ATOM 704 C C . GLU A 1 88 ? -8.141 10.418 25.402 1.00 41.81 88 GLU A C 1
ATOM 706 O O . GLU A 1 88 ? -8.798 10.218 24.380 1.00 41.81 88 GLU A O 1
ATOM 711 N N . SER A 1 89 ? -8.459 9.925 26.595 1.00 44.84 89 SER A N 1
ATOM 712 C CA . SER A 1 89 ? -9.692 9.261 26.985 1.00 44.84 89 SER A CA 1
ATOM 713 C C . SER A 1 89 ? -10.893 10.159 26.685 1.00 44.84 89 SER A C 1
ATOM 715 O O . SER A 1 89 ? -11.397 10.837 27.575 1.00 44.84 89 SER A O 1
ATOM 717 N N . ASN A 1 90 ? -11.349 10.206 25.437 1.00 43.22 90 ASN A N 1
ATOM 718 C CA . ASN A 1 90 ? -12.595 10.875 25.110 1.00 43.22 90 ASN A CA 1
ATOM 719 C C . ASN A 1 90 ? -13.705 9.826 25.122 1.00 43.22 90 ASN A C 1
ATOM 721 O O . ASN A 1 90 ? -13.824 9.004 24.212 1.00 43.22 90 ASN A O 1
ATOM 725 N N . GLU A 1 91 ? -14.471 9.821 26.211 1.00 48.91 91 GLU A N 1
ATOM 726 C CA . GLU A 1 91 ? -15.700 9.051 26.347 1.00 48.91 91 GLU A CA 1
ATOM 727 C C . GLU A 1 91 ? -16.599 9.334 25.137 1.00 48.91 91 GLU A C 1
ATOM 729 O O . GLU A 1 91 ? -17.116 10.438 24.959 1.00 48.91 91 GLU A O 1
ATOM 734 N N . LEU A 1 92 ? -16.775 8.339 24.267 1.00 51.78 92 LEU A N 1
ATOM 735 C CA . LEU A 1 92 ? -17.736 8.448 23.177 1.00 51.78 92 LEU A CA 1
ATOM 736 C C . LEU A 1 92 ? -19.145 8.593 23.776 1.00 51.78 92 LEU A C 1
ATOM 738 O O . LEU A 1 92 ? -19.512 7.807 24.659 1.00 51.78 92 LEU A O 1
ATOM 742 N N . PRO A 1 93 ? -19.965 9.552 23.307 1.00 46.34 93 PRO A N 1
ATOM 743 C CA . PRO A 1 93 ? -21.333 9.682 23.776 1.00 46.34 93 PRO A CA 1
ATOM 744 C C . PRO A 1 93 ? -22.090 8.390 23.465 1.00 46.34 93 PRO A C 1
ATOM 746 O O . PRO A 1 93 ? -22.070 7.893 22.335 1.00 46.34 93 PRO A O 1
ATOM 749 N N . LYS A 1 94 ? -22.737 7.829 24.495 1.00 43.31 94 LYS A N 1
ATOM 750 C CA . LYS A 1 94 ? -23.608 6.656 24.374 1.00 43.31 94 LYS A CA 1
ATOM 751 C C . LYS A 1 94 ? -24.604 6.906 23.242 1.00 43.31 94 LYS A C 1
ATOM 753 O O . LYS A 1 94 ? -25.360 7.873 23.297 1.00 43.31 94 LYS A O 1
ATOM 758 N N . ALA A 1 95 ? -24.573 6.041 22.230 1.00 43.81 95 ALA A N 1
ATOM 759 C CA . ALA A 1 95 ? -25.569 6.038 21.171 1.00 43.81 95 ALA A CA 1
ATOM 760 C C . ALA A 1 95 ? -26.959 5.860 21.805 1.00 43.81 95 ALA A C 1
ATOM 762 O O . ALA A 1 95 ? -27.173 4.903 22.554 1.00 43.81 95 ALA A O 1
ATOM 763 N N . VAL A 1 96 ? -27.832 6.838 21.552 1.00 39.66 96 VAL A N 1
ATOM 764 C CA . VAL A 1 96 ? -29.282 6.799 21.802 1.00 39.66 96 VAL A CA 1
ATOM 765 C C . VAL A 1 96 ? -29.941 5.899 20.766 1.00 39.66 96 VAL A C 1
ATOM 767 O O . VAL A 1 96 ? -29.472 5.923 19.605 1.00 39.66 96 VAL A O 1
#